Protein AF-A0A6P1NI12-F1 (afdb_monomer)

pLDDT: mean 79.78, std 9.38, range [43.69, 91.44]

Organism: NCBI:txid2697033

Mean predicted aligned error: 9.97 Å

Nearest PDB structures (foldseek):
  5y5z-assembly1_G  TM=2.940E-01  e=9.810E+00  Thermus thermophilus HB8

Foldseek 3Di:
DCVCPDPQNVCCVVVVWRFDVVQVVVVHDRTDDDDDDDQFDWFWAADPVGIDTHSCCVPDPPDHDGPDPDFRWDQLVRVCVVVVHDSVSDDHTPRGDDD

Secondary structure (DSSP, 8-state):
--GGGSHHHHHHHHH-S-B-HHHHTTTS-SB-----PPPPPPEEEEETTEEEEES-GGGSTTPPPB---S-SS--HHHHHHHHT--GGGSPP-TT----

Radius of gyration: 19.89 Å; Cα contacts (8 Å, |Δi|>4): 102; chains: 1; bounding box: 44×27×52 Å

Solvent-accessible surface area (backbone atoms only — not comparable to full-atom values): 6424 Å² total; per-residue (Å²): 140,69,64,83,74,33,70,36,46,48,44,24,71,74,69,72,39,66,32,35,74,70,34,44,78,72,75,43,63,50,48,61,77,83,80,76,75,75,79,81,77,64,50,32,25,78,50,96,92,45,79,50,72,34,91,59,60,90,80,47,84,84,72,67,69,68,69,74,87,69,81,86,34,46,52,58,67,54,46,14,62,75,69,75,44,57,69,90,75,47,81,82,52,87,52,47,74,80,132

Structure (mmCIF, N/CA/C/O backbone):
data_AF-A0A6P1NI12-F1
#
_entry.id   AF-A0A6P1NI12-F1
#
loop_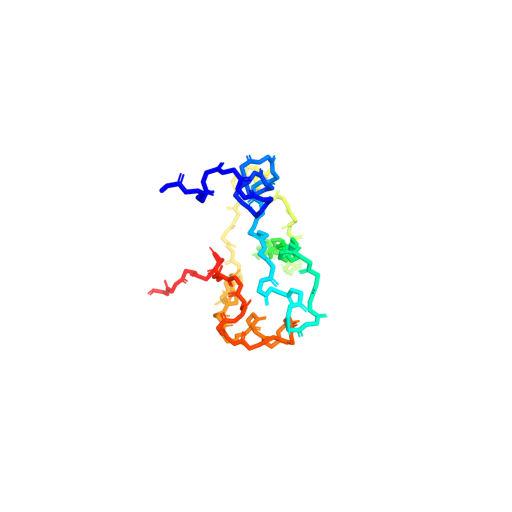
_atom_site.group_PDB
_atom_site.id
_atom_site.type_symbol
_atom_site.label_atom_id
_atom_site.label_alt_id
_atom_site.label_comp_id
_atom_site.label_asym_id
_atom_site.label_entity_id
_atom_site.label_seq_id
_atom_site.pdbx_PDB_ins_code
_atom_site.Cartn_x
_atom_site.Cartn_y
_atom_site.Cartn_z
_atom_site.occupancy
_atom_site.B_iso_or_equiv
_atom_site.auth_seq_id
_atom_site.auth_comp_id
_atom_site.auth_asym_id
_atom_site.auth_atom_id
_atom_site.pdbx_PDB_model_num
ATOM 1 N N . MET A 1 1 ? 22.933 11.626 -27.116 1.00 43.69 1 MET A N 1
ATOM 2 C CA . MET A 1 1 ? 21.549 11.833 -26.628 1.00 43.69 1 MET A CA 1
ATOM 3 C C . MET A 1 1 ? 20.566 11.063 -27.513 1.00 43.69 1 MET A C 1
ATOM 5 O O . MET A 1 1 ? 19.903 11.664 -28.339 1.00 43.69 1 MET A O 1
ATOM 9 N N . VAL A 1 2 ? 20.489 9.734 -27.383 1.00 57.47 2 VAL A N 1
ATOM 10 C CA . VAL A 1 2 ? 19.508 8.899 -28.127 1.00 57.47 2 VAL A CA 1
ATOM 11 C C . VAL A 1 2 ? 18.424 8.344 -27.185 1.00 57.47 2 VAL A C 1
ATOM 13 O O . VAL A 1 2 ? 17.434 7.772 -27.622 1.00 57.47 2 VAL A O 1
ATOM 16 N N . SER A 1 3 ? 18.570 8.565 -25.872 1.00 60.56 3 SER A N 1
ATOM 17 C CA . SER A 1 3 ? 17.649 8.067 -24.844 1.00 60.56 3 SER A CA 1
ATOM 18 C C . SER A 1 3 ? 16.267 8.723 -24.874 1.00 60.56 3 SER A C 1
ATOM 20 O O . 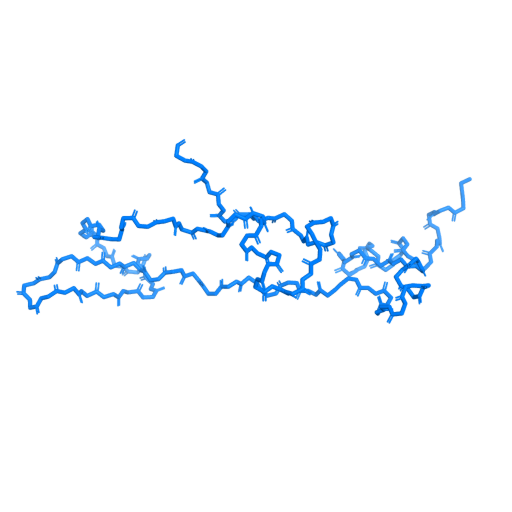SER A 1 3 ? 15.322 8.136 -24.368 1.00 60.56 3 SER A O 1
ATOM 22 N N . ALA A 1 4 ? 16.123 9.909 -25.474 1.00 64.69 4 ALA A N 1
ATOM 23 C CA . ALA A 1 4 ? 14.849 10.631 -25.528 1.00 64.69 4 ALA A CA 1
ATOM 24 C C . ALA A 1 4 ? 13.827 10.027 -26.514 1.00 64.69 4 ALA A C 1
ATOM 26 O O . ALA A 1 4 ? 12.647 10.355 -26.431 1.00 64.69 4 ALA A O 1
ATOM 27 N N . CYS A 1 5 ? 14.257 9.142 -27.422 1.00 79.06 5 CYS A N 1
ATOM 28 C CA . CYS A 1 5 ? 13.383 8.476 -28.396 1.00 79.06 5 CYS A CA 1
ATOM 29 C C . CYS A 1 5 ? 13.312 6.956 -28.194 1.00 79.06 5 CYS A C 1
ATOM 31 O O . CYS A 1 5 ? 12.815 6.253 -29.072 1.00 79.06 5 CYS A O 1
ATOM 33 N N . SER A 1 6 ? 13.833 6.419 -27.083 1.00 88.31 6 SER A N 1
ATOM 34 C CA . SER A 1 6 ? 13.706 4.983 -26.835 1.00 88.31 6 SER A CA 1
ATOM 35 C C . SER A 1 6 ? 12.239 4.619 -26.556 1.00 88.31 6 SER A C 1
ATOM 37 O O . SER A 1 6 ? 11.523 5.418 -25.938 1.00 88.31 6 SER A O 1
ATOM 39 N N . PRO A 1 7 ? 11.782 3.418 -26.964 1.00 87.62 7 PRO A N 1
ATOM 40 C CA . PRO A 1 7 ? 10.452 2.922 -26.611 1.00 87.62 7 PRO A CA 1
ATOM 41 C C . PRO A 1 7 ? 10.193 2.999 -25.104 1.00 87.62 7 PRO A C 1
ATOM 43 O O . PRO A 1 7 ? 9.124 3.433 -24.690 1.00 87.62 7 PRO A O 1
ATOM 46 N N . ASP A 1 8 ? 11.206 2.672 -24.298 1.00 88.94 8 ASP A N 1
ATOM 47 C CA . ASP A 1 8 ? 11.186 2.730 -22.834 1.00 88.94 8 ASP A CA 1
ATOM 48 C C . ASP A 1 8 ? 10.886 4.150 -22.317 1.00 88.94 8 ASP A C 1
ATOM 50 O O . ASP A 1 8 ? 9.995 4.357 -21.491 1.00 88.94 8 ASP A O 1
ATOM 54 N N . TYR A 1 9 ? 11.585 5.162 -22.848 1.00 88.50 9 TYR A N 1
ATOM 55 C CA . TYR A 1 9 ? 11.391 6.557 -22.449 1.00 88.50 9 TYR A CA 1
ATOM 56 C C . TYR A 1 9 ? 10.011 7.082 -22.854 1.00 88.50 9 TYR A C 1
ATOM 58 O O . TYR A 1 9 ? 9.331 7.730 -22.052 1.00 88.50 9 TYR A O 1
ATOM 66 N N . LEU A 1 10 ? 9.593 6.796 -24.091 1.00 89.31 10 LEU A N 1
ATOM 67 C CA . LEU A 1 10 ? 8.293 7.214 -24.613 1.00 89.31 10 LEU A CA 1
ATOM 68 C C . LEU A 1 10 ? 7.151 6.547 -23.840 1.00 89.31 10 LEU A C 1
ATOM 70 O O . LEU A 1 10 ? 6.215 7.230 -23.425 1.00 89.31 10 LEU A O 1
ATOM 74 N N . ALA A 1 11 ? 7.254 5.245 -23.567 1.00 86.50 11 ALA A N 1
ATOM 75 C CA . ALA A 1 11 ? 6.268 4.516 -22.781 1.00 86.50 11 ALA A CA 1
ATOM 76 C C . ALA A 1 11 ? 6.164 5.062 -21.361 1.00 86.50 11 ALA A C 1
ATOM 78 O O . ALA A 1 11 ? 5.053 5.303 -20.891 1.00 86.50 11 ALA A O 1
ATOM 79 N N . ARG A 1 12 ? 7.291 5.359 -20.706 1.00 86.56 12 ARG A N 1
ATOM 80 C CA . ARG A 1 12 ? 7.274 5.990 -19.384 1.00 86.56 12 ARG A CA 1
ATOM 81 C C . ARG A 1 12 ? 6.594 7.353 -19.394 1.00 86.56 12 ARG A C 1
ATOM 83 O O . ARG A 1 12 ? 5.825 7.657 -18.489 1.00 86.56 12 ARG A O 1
ATOM 90 N N . LYS A 1 13 ? 6.835 8.176 -20.417 1.00 88.25 13 LYS A N 1
ATOM 91 C CA . LYS A 1 13 ? 6.198 9.497 -20.536 1.00 88.25 13 LYS A CA 1
ATOM 92 C C . LYS A 1 13 ? 4.698 9.428 -20.811 1.00 88.25 13 LYS A C 1
ATOM 94 O O . LYS A 1 13 ? 3.970 10.257 -20.278 1.0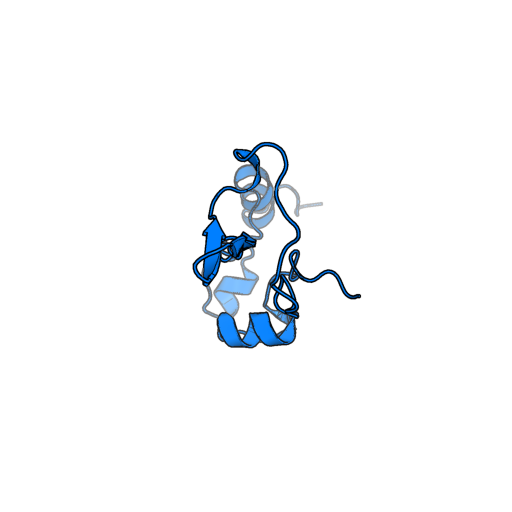0 88.25 13 LYS A O 1
ATOM 99 N N . ILE A 1 14 ? 4.248 8.473 -21.622 1.00 89.31 14 ILE A N 1
ATOM 100 C CA . ILE A 1 14 ? 2.835 8.343 -22.007 1.00 89.31 14 ILE A CA 1
ATOM 101 C C . ILE A 1 14 ? 2.027 7.631 -20.918 1.00 89.31 14 ILE A C 1
ATOM 103 O O . ILE A 1 14 ? 0.908 8.033 -20.617 1.00 89.31 14 ILE A O 1
ATOM 107 N N . THR A 1 15 ? 2.582 6.570 -20.331 1.00 82.75 15 THR A N 1
ATOM 108 C CA . THR A 1 15 ? 1.857 5.700 -19.392 1.00 82.75 15 THR A CA 1
ATOM 109 C C . THR A 1 15 ? 2.108 6.038 -17.926 1.00 82.75 15 THR A C 1
ATOM 111 O O . THR A 1 15 ? 1.347 5.599 -17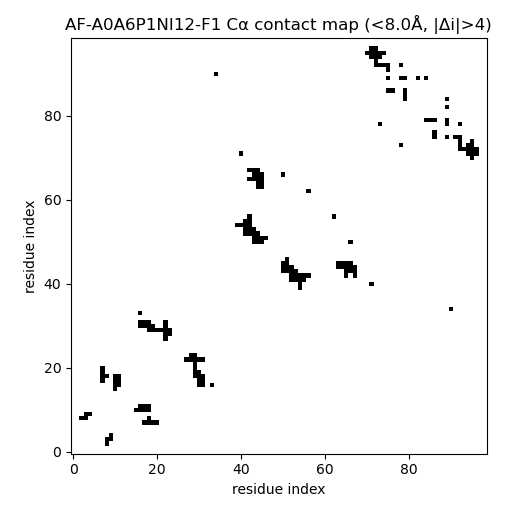.069 1.00 82.75 15 THR A O 1
ATOM 114 N N . GLY A 1 16 ? 3.188 6.763 -17.615 1.00 82.56 16 GLY A N 1
ATOM 115 C CA . GLY A 1 16 ? 3.647 6.981 -16.241 1.00 82.56 16 GLY A CA 1
ATOM 116 C C . GLY A 1 16 ? 4.231 5.734 -15.565 1.00 82.56 16 GLY A C 1
ATOM 117 O O . GLY A 1 16 ? 4.574 5.795 -14.388 1.00 82.56 16 GLY A O 1
ATOM 118 N N . ARG A 1 17 ? 4.344 4.606 -16.279 1.00 82.25 17 ARG A N 1
ATOM 119 C CA . ARG A 1 17 ? 4.891 3.340 -15.768 1.00 82.25 17 ARG A CA 1
ATOM 120 C C . ARG A 1 17 ? 6.373 3.224 -16.103 1.00 82.25 17 ARG A C 1
ATOM 122 O O . ARG A 1 17 ? 6.800 3.663 -17.167 1.00 82.25 17 ARG A O 1
ATOM 129 N N . GLU A 1 18 ? 7.149 2.581 -15.238 1.00 84.56 18 GLU A N 1
ATOM 130 C CA . GLU A 1 18 ? 8.532 2.238 -15.574 1.00 84.56 18 GLU A CA 1
ATOM 131 C C . GLU A 1 18 ? 8.520 1.056 -16.557 1.00 84.56 18 GLU A C 1
ATOM 133 O O . GLU A 1 18 ? 8.131 -0.058 -16.204 1.00 84.56 18 GLU A O 1
ATOM 138 N N . CYS A 1 19 ? 8.888 1.315 -17.811 1.00 84.81 19 CYS A N 1
ATOM 139 C CA . CYS A 1 19 ? 9.010 0.306 -18.861 1.00 84.81 19 CYS A CA 1
ATOM 140 C C . CYS A 1 19 ? 10.467 0.226 -1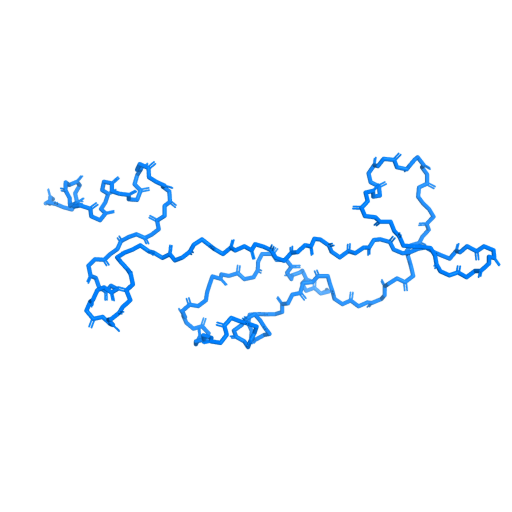9.305 1.00 84.81 19 CYS A C 1
ATOM 142 O O . CYS A 1 19 ? 11.102 1.257 -19.530 1.00 84.81 19 CYS A O 1
ATOM 144 N N . SER A 1 20 ? 11.007 -0.986 -19.399 1.00 86.88 20 SER A N 1
ATOM 145 C CA . SER A 1 20 ? 12.412 -1.214 -19.728 1.00 86.88 20 SER A CA 1
ATOM 146 C C . SER A 1 20 ? 12.593 -2.547 -20.432 1.00 86.88 20 SER A C 1
ATOM 148 O O . SER A 1 20 ? 12.123 -3.583 -19.956 1.00 86.88 20 SER A O 1
ATOM 150 N N . ALA A 1 21 ? 13.368 -2.553 -21.516 1.00 85.62 21 ALA A N 1
ATOM 151 C CA . ALA A 1 21 ? 13.810 -3.797 -22.147 1.00 85.62 21 ALA A CA 1
ATOM 152 C C . ALA A 1 21 ? 14.591 -4.717 -21.178 1.00 85.62 21 ALA A C 1
ATOM 154 O O . ALA A 1 21 ? 14.667 -5.926 -21.394 1.00 85.62 21 ALA A O 1
ATOM 155 N N . GLY A 1 22 ? 15.130 -4.172 -20.080 1.00 84.06 22 GLY A N 1
ATOM 156 C CA . GLY A 1 22 ? 15.781 -4.948 -19.024 1.00 84.06 22 GLY A CA 1
ATOM 157 C C . GLY A 1 22 ? 14.844 -5.903 -18.272 1.00 84.06 22 GLY A C 1
ATOM 158 O O . GLY A 1 22 ? 15.320 -6.920 -17.776 1.00 84.06 22 GLY A O 1
ATOM 159 N N . TYR A 1 23 ? 13.537 -5.621 -18.213 1.00 81.62 23 TYR A N 1
ATOM 160 C CA . TYR A 1 23 ? 12.544 -6.535 -17.628 1.00 81.62 23 TYR A CA 1
ATOM 161 C C . TYR A 1 23 ? 12.319 -7.757 -18.523 1.00 81.62 23 TYR A C 1
ATOM 163 O O . TYR A 1 23 ? 12.354 -8.889 -18.048 1.00 81.62 23 TYR A O 1
ATOM 171 N N . ILE A 1 24 ? 12.258 -7.546 -19.842 1.00 83.69 24 ILE A N 1
ATOM 172 C CA . ILE A 1 24 ? 12.138 -8.631 -20.829 1.00 83.69 24 ILE A CA 1
ATOM 173 C C . ILE A 1 24 ? 13.317 -9.607 -20.708 1.00 83.69 24 ILE A C 1
ATOM 175 O O . ILE A 1 24 ? 13.130 -10.820 -20.740 1.00 83.69 24 ILE A O 1
ATOM 179 N N . ALA A 1 25 ? 14.536 -9.093 -20.509 1.00 82.00 25 ALA A N 1
ATOM 180 C CA . ALA A 1 25 ? 15.728 -9.925 -20.323 1.00 82.00 25 ALA A CA 1
ATOM 181 C C . ALA A 1 25 ? 15.682 -10.798 -19.052 1.00 82.00 25 ALA A C 1
ATOM 183 O O . ALA A 1 25 ? 16.388 -11.801 -18.974 1.00 82.00 25 ALA A O 1
ATOM 184 N N . LYS A 1 26 ? 14.854 -10.430 -18.067 1.00 80.88 26 LYS A N 1
ATOM 185 C CA . LYS A 1 26 ? 14.612 -11.188 -16.831 1.00 80.88 26 LYS A CA 1
ATOM 186 C C . LYS A 1 26 ? 13.408 -12.133 -16.934 1.00 80.88 26 LYS A C 1
ATOM 188 O O . LYS A 1 26 ? 13.138 -12.857 -15.984 1.00 80.88 26 LYS A O 1
ATOM 193 N N . GLY A 1 27 ? 12.726 -12.159 -18.083 1.00 81.50 27 GLY A N 1
ATOM 194 C CA . GLY A 1 27 ? 11.498 -12.929 -18.294 1.00 81.50 27 GLY A CA 1
ATOM 195 C C . GLY A 1 27 ? 10.232 -12.236 -17.783 1.00 81.50 27 GLY A C 1
ATOM 196 O O . GLY A 1 27 ? 9.173 -12.857 -17.784 1.00 81.50 27 GLY A O 1
ATOM 197 N N . ASP A 1 28 ? 10.335 -10.972 -17.371 1.00 83.56 28 ASP A N 1
ATOM 198 C CA . ASP A 1 28 ? 9.208 -10.166 -16.910 1.00 83.56 28 ASP A CA 1
ATOM 199 C C . ASP A 1 28 ? 8.517 -9.448 -18.083 1.00 83.56 28 ASP A C 1
ATOM 201 O O . ASP A 1 28 ? 9.076 -9.279 -19.174 1.00 83.56 28 ASP A O 1
ATOM 205 N N . ASP A 1 29 ? 7.303 -8.956 -17.833 1.00 84.81 29 ASP A N 1
ATOM 206 C CA . ASP A 1 29 ? 6.621 -8.040 -18.744 1.00 84.81 29 ASP A CA 1
ATOM 207 C C . ASP A 1 29 ? 7.443 -6.760 -18.962 1.00 84.81 29 ASP A C 1
ATOM 209 O O . ASP A 1 29 ? 8.101 -6.243 -18.060 1.00 84.81 29 ASP A O 1
ATOM 213 N N . TRP A 1 30 ? 7.356 -6.185 -20.163 1.00 85.69 30 TRP A N 1
ATOM 214 C CA . TRP A 1 30 ? 8.138 -4.998 -20.538 1.00 85.69 30 TRP A CA 1
ATOM 215 C C . TRP A 1 30 ? 7.915 -3.773 -19.632 1.00 85.69 30 TRP A C 1
ATOM 217 O O . TRP A 1 30 ? 8.815 -2.947 -19.462 1.00 85.69 30 TRP A O 1
ATOM 227 N N . CYS A 1 31 ? 6.726 -3.648 -19.044 1.00 85.44 31 CYS A N 1
ATOM 228 C CA . CYS A 1 31 ? 6.386 -2.574 -18.120 1.00 85.44 31 CYS A CA 1
ATOM 229 C C . CYS A 1 31 ? 6.115 -3.129 -16.729 1.00 85.44 31 CYS A C 1
ATOM 231 O O . CYS A 1 31 ? 5.336 -4.073 -16.583 1.00 85.44 31 CYS A O 1
ATOM 233 N N . MET A 1 32 ? 6.641 -2.451 -15.709 1.00 78.50 32 MET A N 1
ATOM 234 C CA . MET A 1 32 ? 6.430 -2.814 -14.314 1.00 78.50 32 MET A CA 1
ATOM 235 C C . MET A 1 32 ? 4.922 -2.916 -13.999 1.00 78.50 32 MET A C 1
ATOM 237 O O . MET A 1 32 ? 4.142 -2.052 -14.442 1.00 78.50 32 MET A O 1
ATOM 241 N N . PRO A 1 33 ? 4.472 -3.967 -13.288 1.00 71.50 33 PRO A N 1
ATOM 242 C CA . PRO A 1 33 ? 3.071 -4.132 -12.921 1.00 71.50 33 PRO A CA 1
ATOM 243 C C . PRO A 1 33 ? 2.557 -2.933 -12.122 1.00 71.50 33 PRO A C 1
ATOM 245 O O . PRO A 1 33 ? 3.281 -2.351 -11.317 1.00 71.50 33 PRO A O 1
ATOM 248 N N . ILE A 1 34 ? 1.289 -2.571 -12.328 1.00 70.12 34 ILE A N 1
ATOM 249 C CA . ILE A 1 34 ? 0.641 -1.559 -11.490 1.00 70.12 34 ILE A CA 1
ATOM 250 C C . ILE A 1 34 ? 0.396 -2.199 -10.124 1.00 70.12 34 ILE A C 1
ATOM 252 O O . ILE A 1 34 ? -0.420 -3.118 -10.011 1.00 70.12 34 ILE A O 1
ATOM 256 N N . GLU A 1 35 ? 1.086 -1.719 -9.090 1.00 69.88 35 GLU A N 1
ATOM 257 C CA . GLU A 1 35 ? 0.782 -2.126 -7.723 1.00 69.88 35 GLU A CA 1
ATOM 258 C C . GLU A 1 35 ? -0.640 -1.669 -7.387 1.00 69.88 35 GLU A C 1
ATOM 260 O O . GLU A 1 35 ? -0.953 -0.477 -7.358 1.00 69.88 35 GLU A O 1
ATOM 265 N N . ARG A 1 36 ? -1.534 -2.628 -7.138 1.00 67.44 36 ARG A N 1
ATOM 266 C CA . ARG A 1 36 ? -2.789 -2.309 -6.465 1.00 67.44 36 ARG A CA 1
ATOM 267 C C . ARG A 1 36 ? -2.455 -2.035 -5.012 1.00 67.44 36 ARG A C 1
ATOM 269 O O . ARG A 1 36 ? -2.095 -2.966 -4.285 1.00 67.44 36 ARG A O 1
ATOM 276 N N . ASN A 1 37 ? -2.605 -0.777 -4.605 1.00 69.06 37 ASN A N 1
ATOM 277 C CA . ASN A 1 37 ? -2.585 -0.438 -3.192 1.00 69.06 37 ASN A CA 1
ATOM 278 C C . ASN A 1 37 ? -3.583 -1.342 -2.459 1.00 69.06 37 ASN A C 1
ATOM 280 O O . ASN A 1 37 ? -4.701 -1.541 -2.956 1.00 69.06 37 ASN A O 1
ATOM 284 N N . PRO A 1 38 ? -3.198 -1.904 -1.302 1.00 70.81 38 PRO A N 1
ATOM 285 C CA . PRO A 1 38 ? -4.152 -2.605 -0.466 1.00 70.81 38 PRO A CA 1
ATOM 286 C C . PRO A 1 38 ? -5.300 -1.652 -0.104 1.00 70.81 38 PRO A C 1
ATOM 288 O O . PRO A 1 38 ? -5.096 -0.430 -0.054 1.00 70.81 38 PRO A O 1
ATOM 291 N N . PRO A 1 39 ? -6.513 -2.189 0.116 1.00 73.56 39 PRO A N 1
ATOM 292 C CA . PRO A 1 39 ? -7.622 -1.371 0.576 1.00 73.56 39 PRO A CA 1
ATOM 293 C C . PRO A 1 39 ? -7.217 -0.642 1.866 1.00 73.56 39 PRO A C 1
ATOM 295 O O . PRO A 1 39 ? -6.475 -1.210 2.674 1.00 73.56 39 PRO A O 1
ATOM 298 N N . PRO A 1 40 ? -7.670 0.609 2.061 1.00 74.25 40 PRO A N 1
ATOM 299 C CA . PRO A 1 40 ? -7.406 1.320 3.299 1.00 74.25 40 PRO A CA 1
ATOM 300 C C . PRO A 1 40 ? -7.944 0.500 4.470 1.00 74.25 40 PRO A C 1
ATOM 302 O O . PRO A 1 40 ? -9.037 -0.067 4.397 1.00 74.25 40 PRO A O 1
ATOM 305 N N . GLN A 1 41 ? -7.158 0.433 5.541 1.00 77.06 41 GLN A N 1
ATOM 306 C CA . GLN A 1 41 ? -7.580 -0.258 6.751 1.00 77.06 41 GLN A CA 1
ATOM 307 C C . GLN A 1 41 ? -8.828 0.431 7.320 1.00 77.06 41 GLN A C 1
ATOM 309 O O . GLN A 1 41 ? -8.895 1.666 7.300 1.00 77.06 41 GLN A O 1
ATOM 314 N N . PRO A 1 42 ? -9.817 -0.330 7.820 1.00 81.81 42 PRO A N 1
ATOM 315 C CA . PRO A 1 42 ? -11.021 0.262 8.378 1.00 81.81 42 PRO A CA 1
ATOM 316 C C . PRO A 1 42 ? -10.682 1.121 9.599 1.00 81.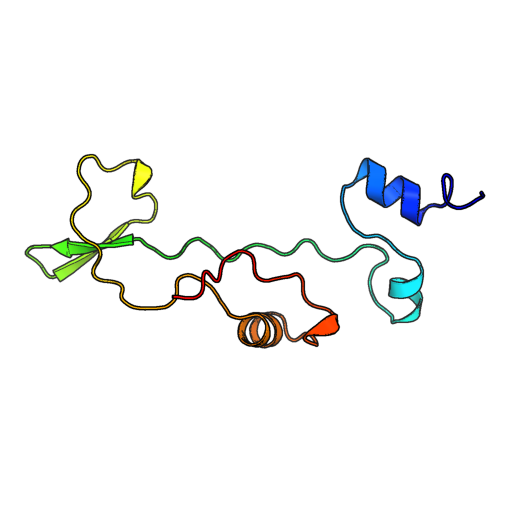81 42 PRO A C 1
ATOM 318 O O . PRO A 1 42 ? -9.726 0.858 10.332 1.00 81.81 42 PRO A O 1
ATOM 321 N N . TYR A 1 43 ? -11.484 2.159 9.803 1.00 87.19 43 TYR A N 1
ATOM 322 C CA . TYR A 1 43 ? -11.430 2.991 10.994 1.00 87.19 43 TYR A CA 1
ATOM 323 C C . TYR A 1 43 ? -12.385 2.421 12.031 1.00 87.19 43 TYR A C 1
ATOM 325 O O . TYR A 1 43 ? -13.589 2.379 11.779 1.00 87.19 43 TYR A O 1
ATOM 333 N N . CYS A 1 44 ? -11.869 1.952 13.162 1.00 88.62 44 CYS A N 1
ATOM 334 C CA . CYS A 1 44 ? -12.686 1.268 14.160 1.00 88.62 44 CYS A CA 1
ATOM 335 C C . CYS A 1 44 ? -12.789 2.093 15.441 1.00 88.62 44 CYS A C 1
ATOM 337 O O . CYS A 1 44 ? -11.774 2.533 15.968 1.00 88.62 44 CYS A O 1
ATOM 339 N N . THR A 1 45 ? -13.995 2.271 15.974 1.00 91.38 45 THR A N 1
ATOM 340 C CA . THR A 1 45 ? -14.242 3.043 17.204 1.00 91.38 45 THR A CA 1
ATOM 341 C C . THR A 1 45 ? -14.949 2.205 18.258 1.00 91.38 45 THR A C 1
ATOM 343 O O . THR A 1 45 ? -15.720 1.302 17.923 1.00 91.38 45 THR A O 1
ATOM 346 N N . GLN A 1 46 ? -14.748 2.544 19.534 1.00 91.19 46 GLN A N 1
ATOM 347 C CA . GLN A 1 46 ? -15.516 1.947 20.624 1.00 91.19 46 GLN A CA 1
ATOM 348 C C . GLN A 1 46 ? -16.953 2.481 20.616 1.00 91.19 46 GLN A C 1
ATOM 350 O O . GLN A 1 46 ? -17.189 3.680 20.757 1.00 91.19 46 GLN A O 1
ATOM 355 N N . SER A 1 47 ? -17.906 1.566 20.499 1.00 85.19 47 SER A N 1
ATOM 356 C CA . SER A 1 47 ? -19.346 1.799 20.559 1.00 85.19 47 SER A CA 1
ATOM 357 C C . SER A 1 47 ? -19.935 1.152 21.814 1.00 85.19 47 SER A C 1
ATOM 359 O O . SER A 1 47 ? -19.251 0.445 22.562 1.00 85.19 47 SER A O 1
ATOM 361 N N . TRP A 1 48 ? -21.222 1.389 22.065 1.00 86.62 48 TRP A N 1
ATOM 362 C CA . TRP A 1 48 ? -21.908 0.846 23.241 1.00 86.62 48 TRP A CA 1
ATOM 363 C C . TRP A 1 48 ? -22.048 -0.684 23.188 1.00 86.62 48 TRP A C 1
ATOM 365 O O . TRP A 1 48 ? -21.930 -1.347 24.214 1.00 86.62 48 TRP A O 1
ATOM 375 N N . ASN A 1 49 ? -22.235 -1.249 21.990 1.00 88.81 49 ASN A N 1
ATOM 376 C CA . ASN A 1 49 ? -22.408 -2.693 21.781 1.00 88.81 49 ASN A CA 1
ATOM 377 C C . ASN A 1 49 ? -21.112 -3.432 21.399 1.00 88.81 49 ASN A C 1
ATOM 379 O O . ASN A 1 49 ? -21.161 -4.628 21.116 1.00 88.81 49 ASN A O 1
ATOM 383 N N . GLY A 1 50 ? -19.965 -2.748 21.352 1.00 90.12 50 GLY A N 1
ATOM 384 C CA . GLY A 1 50 ? -18.704 -3.340 20.902 1.00 90.12 50 GLY A CA 1
ATOM 385 C C . GLY A 1 50 ? -17.882 -2.398 20.031 1.00 90.12 50 GLY A C 1
ATOM 386 O O . GLY A 1 50 ? -17.920 -1.187 20.219 1.00 90.12 50 GLY A O 1
ATOM 387 N N . VAL A 1 51 ? -17.114 -2.962 19.100 1.00 91.44 51 VAL A N 1
ATOM 388 C CA . VAL A 1 51 ? -16.281 -2.203 18.158 1.00 91.44 51 VAL A CA 1
ATOM 389 C C . VAL A 1 51 ? -17.005 -2.094 16.823 1.00 91.44 51 VAL A C 1
ATOM 391 O O . VAL A 1 51 ? -17.316 -3.113 16.209 1.00 91.44 51 VAL A O 1
ATOM 394 N N . ASP A 1 52 ? -17.221 -0.862 16.369 1.00 88.81 52 ASP A N 1
ATOM 395 C CA . ASP A 1 52 ? -17.801 -0.572 15.058 1.00 88.81 52 ASP A CA 1
ATOM 396 C C . ASP A 1 52 ? -16.699 -0.105 14.103 1.00 88.81 52 ASP A C 1
ATOM 398 O O . ASP A 1 52 ? -15.914 0.783 14.441 1.00 88.81 52 ASP A O 1
ATOM 402 N N . CYS A 1 53 ? -16.635 -0.702 12.910 1.00 88.19 53 CYS A N 1
ATOM 403 C CA . CYS A 1 53 ? -15.614 -0.415 11.903 1.00 88.19 53 CYS A CA 1
ATOM 404 C C . CYS A 1 53 ? -16.224 0.213 10.645 1.00 88.19 53 CYS A C 1
ATOM 406 O O . CYS A 1 53 ? -17.163 -0.319 10.050 1.00 88.19 53 CYS A O 1
ATOM 408 N N . PHE A 1 54 ? -15.638 1.323 10.203 1.00 85.38 54 PHE A N 1
ATOM 409 C CA . PHE A 1 54 ? -16.126 2.143 9.101 1.00 85.38 54 PHE A CA 1
ATOM 410 C C . PHE A 1 54 ? -15.132 2.159 7.940 1.00 85.38 54 PHE A C 1
ATOM 412 O O . PHE A 1 54 ? -13.937 2.398 8.116 1.00 85.38 54 PHE A O 1
ATOM 419 N N . ALA A 1 55 ? -15.646 1.960 6.725 1.00 84.19 55 ALA A N 1
ATOM 420 C CA . ALA A 1 55 ? -14.851 2.035 5.497 1.00 84.19 55 ALA A CA 1
ATOM 421 C C . ALA A 1 55 ? -14.600 3.480 5.022 1.00 84.19 55 ALA A C 1
ATOM 423 O O . ALA A 1 55 ? -13.686 3.720 4.237 1.00 84.19 55 ALA A O 1
ATOM 424 N N . ARG A 1 56 ? -15.436 4.434 5.455 1.00 81.69 56 ARG A N 1
ATOM 425 C CA . ARG A 1 56 ? -15.415 5.846 5.036 1.00 81.69 56 ARG A CA 1
ATOM 426 C C . ARG A 1 56 ? -15.566 6.780 6.243 1.00 81.69 56 ARG A C 1
ATOM 428 O O . ARG A 1 56 ? -16.633 7.368 6.423 1.00 81.69 56 ARG A O 1
ATOM 435 N N . PRO A 1 57 ? -14.535 6.885 7.103 1.00 77.88 57 PRO A N 1
ATOM 436 C CA . PRO A 1 57 ? -14.580 7.748 8.286 1.00 77.88 57 PRO A CA 1
ATOM 437 C C . PRO A 1 57 ? -14.716 9.235 7.931 1.00 77.88 57 PRO A C 1
ATOM 439 O O . PRO A 1 57 ? -15.235 10.009 8.724 1.00 77.88 57 PRO A O 1
ATOM 442 N N . ASP A 1 58 ? -14.318 9.627 6.718 1.00 81.06 58 ASP A N 1
ATOM 443 C CA . ASP A 1 58 ? -14.434 10.988 6.189 1.00 81.06 58 ASP A CA 1
ATOM 444 C C . ASP A 1 58 ? -15.883 11.482 6.055 1.00 81.06 58 ASP A C 1
ATOM 446 O O . ASP A 1 58 ? -16.126 12.686 6.013 1.00 81.06 58 ASP A O 1
ATOM 450 N N . LEU A 1 59 ? -16.849 10.562 6.004 1.00 83.69 59 LEU A N 1
ATOM 451 C CA . LEU A 1 59 ? -18.272 10.882 5.888 1.00 83.69 59 LEU A CA 1
ATOM 452 C C . LEU A 1 59 ? -18.978 10.988 7.249 1.00 83.69 59 LEU A C 1
ATOM 454 O O . LEU A 1 59 ? -20.170 11.293 7.289 1.00 83.69 59 LEU A O 1
ATOM 458 N N . ILE A 1 60 ? -18.276 10.724 8.355 1.00 80.69 60 ILE A N 1
ATOM 459 C CA . ILE A 1 60 ? -18.850 10.704 9.703 1.00 80.69 60 ILE A CA 1
ATOM 460 C C . ILE A 1 60 ? -18.442 11.992 10.431 1.00 80.69 60 ILE A C 1
ATOM 462 O O . ILE A 1 60 ? -17.262 12.186 10.728 1.00 80.69 60 ILE A O 1
ATOM 466 N N . PRO A 1 61 ? -19.387 12.894 10.745 1.00 77.69 61 PRO A N 1
ATOM 467 C CA . PRO A 1 61 ? -19.072 14.071 11.541 1.00 77.69 61 PRO A CA 1
ATOM 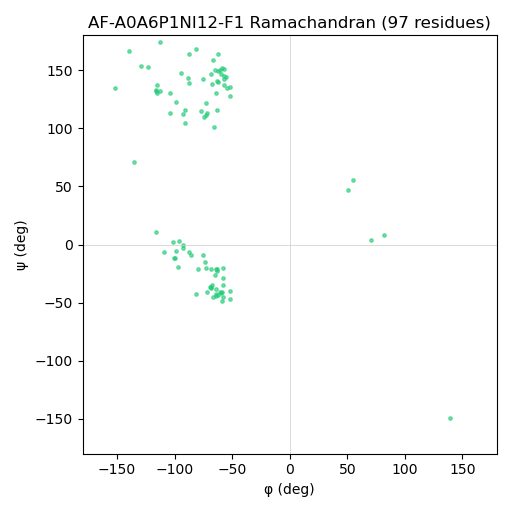468 C C . PRO A 1 61 ? -18.715 13.658 12.976 1.00 77.69 61 PRO A C 1
ATOM 470 O O . PRO A 1 61 ? -19.397 12.826 13.569 1.00 77.69 61 PRO A O 1
ATOM 473 N N . ASN A 1 62 ? -17.676 14.277 13.547 1.00 79.88 62 ASN A N 1
ATOM 474 C CA . ASN A 1 62 ? -17.203 14.037 14.919 1.00 79.88 62 ASN A CA 1
ATOM 475 C C . ASN A 1 62 ? -16.875 12.562 15.217 1.00 79.88 62 ASN A C 1
ATOM 477 O O . ASN A 1 62 ? -17.409 11.979 16.161 1.00 79.88 62 ASN A O 1
ATOM 481 N N . VAL A 1 63 ? -15.990 11.963 14.415 1.00 78.81 63 VAL A N 1
ATOM 482 C CA . VAL A 1 63 ? -15.487 10.604 14.662 1.00 78.81 63 VAL A CA 1
ATOM 483 C C . VAL A 1 63 ? -14.951 10.447 16.093 1.00 78.81 63 VAL A C 1
ATOM 485 O O . VAL A 1 63 ? -14.137 11.244 16.564 1.00 78.81 63 VAL A O 1
ATOM 488 N N . ALA A 1 64 ? -15.442 9.423 16.794 1.00 85.25 64 ALA A N 1
ATOM 489 C CA . ALA A 1 64 ? -14.932 9.023 18.104 1.00 85.25 64 ALA A CA 1
ATOM 490 C C . ALA A 1 64 ? -13.504 8.482 17.978 1.00 85.25 64 ALA A C 1
ATOM 492 O O . ALA A 1 64 ? -13.121 8.054 16.900 1.00 85.25 64 ALA A O 1
ATOM 493 N N . HIS A 1 65 ? -12.724 8.465 19.062 1.00 86.94 65 HIS A N 1
ATOM 494 C CA . HIS A 1 65 ? -11.344 7.977 19.005 1.00 86.94 65 HIS A CA 1
ATOM 495 C C . HIS A 1 65 ? -11.258 6.538 18.477 1.00 86.94 65 HIS A C 1
ATOM 497 O O . HIS A 1 65 ? -12.102 5.685 18.772 1.00 86.94 65 HIS A O 1
ATOM 503 N N . GLU A 1 66 ? -10.214 6.287 17.698 1.00 88.12 66 GLU A N 1
ATOM 504 C CA . GLU A 1 66 ? -9.960 4.981 17.119 1.00 88.12 66 GLU A CA 1
ATOM 505 C C . GLU A 1 66 ? -9.421 4.000 18.159 1.00 88.12 66 GLU A C 1
ATOM 507 O O . GLU A 1 66 ? -8.606 4.368 18.996 1.00 88.12 66 GLU A O 1
ATOM 512 N N . VAL A 1 67 ? -9.845 2.738 18.076 1.00 90.94 67 VAL A N 1
ATOM 513 C CA . VAL A 1 67 ? -9.352 1.651 18.942 1.00 90.94 67 VAL A CA 1
ATOM 514 C C . VAL A 1 67 ? -8.275 0.785 18.284 1.00 90.94 67 VAL A C 1
ATOM 516 O O . VAL A 1 67 ? -7.738 -0.122 18.910 1.00 90.94 67 VAL A O 1
ATOM 519 N N . TYR A 1 68 ? -7.974 1.007 17.004 1.00 84.56 68 TYR A N 1
ATOM 520 C CA . TYR A 1 68 ? -6.915 0.288 16.302 1.00 84.56 68 TYR A CA 1
ATOM 521 C C . TYR A 1 68 ? -5.531 0.827 16.690 1.00 84.56 68 TYR A C 1
ATOM 523 O O . TYR A 1 68 ? -5.178 1.953 16.352 1.00 84.56 68 TYR A O 1
ATOM 531 N N . GLU A 1 69 ? -4.726 -0.014 17.339 1.00 82.25 69 GLU A N 1
ATOM 532 C CA . GLU A 1 69 ? -3.369 0.321 17.810 1.00 82.25 69 GLU A CA 1
ATOM 533 C C . GLU A 1 69 ? -2.252 -0.230 16.900 1.00 82.25 69 GLU A C 1
ATOM 535 O O . GLU A 1 69 ? -1.063 -0.097 17.189 1.00 82.25 69 GLU A O 1
ATOM 540 N N . GLY A 1 70 ? -2.615 -0.895 15.800 1.00 78.56 70 GLY A N 1
ATOM 541 C CA . GLY A 1 70 ? -1.651 -1.522 14.898 1.00 78.56 70 GLY A CA 1
ATOM 542 C C . GLY A 1 70 ? -1.013 -0.550 13.895 1.00 78.56 70 GLY A C 1
ATOM 543 O O . GLY A 1 70 ? -1.496 0.563 13.677 1.00 78.56 70 GLY A O 1
ATOM 544 N N . PRO A 1 71 ? 0.049 -0.977 13.191 1.00 78.12 71 PRO A N 1
ATOM 545 C CA . PRO A 1 71 ? 0.591 -0.218 12.072 1.00 78.12 71 PRO A CA 1
ATOM 546 C C . PRO A 1 71 ? -0.442 -0.104 10.940 1.00 78.12 71 PRO A C 1
ATOM 548 O O . PRO A 1 71 ? -1.178 -1.048 10.632 1.00 78.12 71 PRO A O 1
ATOM 551 N N . ARG A 1 72 ? -0.502 1.077 10.315 1.00 77.44 72 ARG A N 1
ATOM 552 C CA . ARG A 1 72 ? -1.417 1.393 9.199 1.00 77.44 72 ARG A CA 1
ATOM 553 C C . ARG A 1 72 ? -0.882 0.994 7.825 1.00 77.44 72 ARG A C 1
ATOM 555 O O . ARG A 1 72 ? -1.625 1.032 6.850 1.00 77.44 72 ARG A O 1
ATOM 562 N N . GLY A 1 73 ? 0.380 0.591 7.764 1.00 78.12 73 GLY A N 1
ATOM 563 C CA . GLY A 1 73 ? 1.048 0.168 6.547 1.00 78.12 73 GLY A CA 1
ATOM 564 C C . GLY A 1 73 ? 1.939 -1.033 6.788 1.00 78.12 73 GLY A C 1
ATOM 565 O O . GLY A 1 73 ? 2.252 -1.388 7.924 1.00 78.12 73 GLY A O 1
ATOM 566 N N . LEU A 1 74 ? 2.349 -1.644 5.686 1.00 80.12 74 LEU A N 1
ATOM 567 C CA . LEU A 1 74 ? 3.350 -2.697 5.687 1.00 80.12 74 LEU A CA 1
ATOM 568 C C . LEU A 1 74 ? 4.735 -2.064 5.595 1.00 80.12 74 LEU A C 1
ATOM 570 O O . LEU A 1 74 ? 4.923 -1.134 4.814 1.00 80.12 74 LEU A O 1
ATOM 574 N N . THR A 1 75 ? 5.703 -2.588 6.343 1.00 84.12 75 THR A N 1
ATOM 575 C CA . THR A 1 75 ? 7.116 -2.299 6.072 1.00 84.12 75 THR A CA 1
ATOM 576 C C . THR A 1 75 ? 7.502 -2.810 4.682 1.00 84.12 75 THR A C 1
ATOM 578 O O . THR A 1 75 ? 6.812 -3.660 4.107 1.00 84.12 75 THR A O 1
ATOM 581 N N . GLN A 1 76 ? 8.641 -2.350 4.160 1.00 83.38 76 GLN A N 1
ATOM 582 C CA . GLN A 1 76 ? 9.169 -2.815 2.875 1.00 83.38 76 GLN A CA 1
ATOM 583 C C . GLN A 1 76 ? 9.257 -4.356 2.832 1.00 83.38 76 GLN A C 1
ATOM 585 O O . GLN A 1 76 ? 8.725 -4.988 1.922 1.00 83.38 76 GLN A O 1
ATOM 590 N N . ASP A 1 77 ? 9.792 -4.984 3.883 1.00 86.88 77 ASP A N 1
ATOM 591 C CA . ASP A 1 77 ? 9.906 -6.447 3.988 1.00 86.88 77 ASP A CA 1
ATOM 5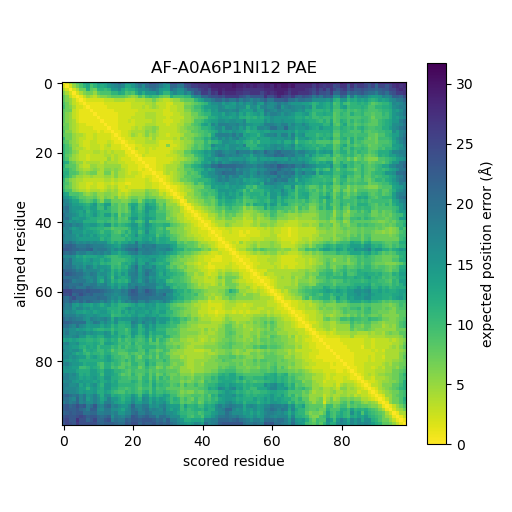92 C C . ASP A 1 77 ? 8.550 -7.165 4.034 1.00 86.88 77 ASP A C 1
ATOM 594 O O . ASP A 1 77 ? 8.374 -8.247 3.467 1.00 86.88 77 ASP A O 1
ATOM 598 N N . GLN A 1 78 ? 7.565 -6.584 4.721 1.00 85.31 78 GLN A N 1
ATOM 599 C CA . GLN A 1 78 ? 6.213 -7.138 4.775 1.00 85.31 78 GLN A CA 1
ATOM 600 C C . GLN A 1 78 ? 5.525 -7.044 3.406 1.00 85.31 78 GLN A C 1
ATOM 602 O O . GLN A 1 78 ? 4.828 -7.979 3.002 1.00 85.31 78 GLN A O 1
ATOM 607 N N . ASN A 1 79 ? 5.760 -5.962 2.659 1.00 83.56 79 ASN A N 1
ATOM 608 C CA . ASN A 1 79 ? 5.240 -5.812 1.302 1.00 83.56 79 ASN A CA 1
ATOM 609 C C . ASN A 1 79 ? 5.911 -6.784 0.320 1.00 83.56 79 ASN A C 1
ATOM 611 O O . ASN A 1 79 ? 5.226 -7.366 -0.519 1.00 83.56 79 ASN A O 1
ATOM 615 N N . ALA A 1 80 ? 7.212 -7.044 0.482 1.00 85.44 80 ALA A N 1
ATOM 616 C CA . ALA A 1 80 ? 7.958 -8.039 -0.294 1.00 85.44 80 ALA A CA 1
ATOM 617 C C . ALA A 1 80 ? 7.350 -9.437 -0.147 1.00 85.44 80 ALA A C 1
ATOM 619 O O . ALA A 1 80 ? 7.088 -10.121 -1.137 1.00 85.44 80 ALA A O 1
ATOM 620 N N . ARG A 1 81 ? 7.020 -9.828 1.091 1.00 88.19 81 ARG A N 1
ATOM 621 C CA . ARG A 1 81 ? 6.329 -11.095 1.379 1.00 88.19 81 ARG A CA 1
ATOM 622 C C . ARG A 1 81 ? 4.924 -11.142 0.782 1.00 88.19 81 ARG A C 1
ATOM 624 O O . ARG A 1 81 ? 4.559 -12.162 0.207 1.00 88.19 81 ARG A O 1
ATOM 631 N N . ARG A 1 82 ? 4.148 -10.055 0.885 1.00 82.56 82 ARG A N 1
ATOM 632 C CA . ARG A 1 82 ? 2.800 -9.960 0.292 1.00 82.56 82 ARG A CA 1
ATOM 633 C C . ARG A 1 82 ? 2.833 -10.139 -1.227 1.00 82.56 82 ARG A C 1
ATOM 635 O O . ARG A 1 82 ? 1.956 -10.793 -1.780 1.00 82.56 82 ARG A O 1
ATOM 642 N N . LEU A 1 83 ? 3.818 -9.532 -1.886 1.00 80.94 83 LEU A N 1
ATOM 643 C CA . LEU A 1 83 ? 3.969 -9.546 -3.341 1.00 80.94 83 LEU A CA 1
ATOM 644 C C . LEU A 1 83 ? 4.754 -10.758 -3.860 1.00 80.94 83 LEU A C 1
ATOM 646 O O . LEU A 1 83 ? 4.816 -10.951 -5.070 1.00 80.94 83 LEU A O 1
ATOM 650 N N . ASN A 1 84 ? 5.325 -11.574 -2.967 1.00 84.25 84 ASN A N 1
ATOM 651 C CA . ASN A 1 84 ? 6.245 -12.662 -3.300 1.00 84.25 84 ASN A CA 1
ATOM 652 C C . ASN A 1 84 ? 7.393 -12.193 -4.219 1.00 84.25 84 ASN A C 1
ATOM 654 O O . ASN A 1 84 ? 7.693 -12.812 -5.239 1.00 84.25 84 ASN A O 1
ATOM 658 N N . MET A 1 85 ? 8.003 -11.060 -3.864 1.00 81.19 85 MET A N 1
ATOM 659 C CA . MET A 1 85 ? 9.047 -10.387 -4.640 1.00 81.19 85 MET A CA 1
ATOM 660 C C . MET A 1 85 ? 10.271 -10.075 -3.767 1.00 81.19 85 MET A C 1
ATOM 662 O O . MET A 1 85 ? 10.126 -9.899 -2.555 1.00 81.19 85 MET A O 1
ATOM 666 N N . PRO A 1 86 ? 11.476 -9.978 -4.358 1.00 82.50 86 PRO A N 1
ATOM 667 C CA . PRO A 1 86 ? 12.658 -9.494 -3.650 1.00 82.50 86 PRO A CA 1
ATOM 668 C C . PRO A 1 86 ? 12.490 -8.023 -3.238 1.00 82.50 86 PRO A C 1
ATOM 670 O O . PRO A 1 86 ? 11.818 -7.251 -3.927 1.00 82.50 86 PRO A O 1
ATOM 673 N N . ILE A 1 87 ? 13.123 -7.629 -2.128 1.00 80.44 87 ILE A N 1
ATOM 674 C CA . ILE A 1 87 ? 13.015 -6.279 -1.542 1.00 80.44 87 ILE A CA 1
ATOM 675 C C . ILE A 1 87 ? 13.453 -5.201 -2.545 1.00 80.44 87 ILE A C 1
ATOM 677 O O . ILE A 1 87 ? 12.867 -4.123 -2.601 1.00 80.44 87 ILE A O 1
ATOM 681 N N . GLU A 1 88 ? 14.443 -5.509 -3.381 1.00 76.56 88 GLU A N 1
ATOM 682 C CA . GLU A 1 88 ? 14.988 -4.615 -4.404 1.00 76.56 88 GLU A CA 1
ATOM 683 C C . GLU A 1 88 ? 14.043 -4.423 -5.601 1.00 76.56 88 GLU A C 1
ATOM 685 O O . GLU A 1 88 ? 14.201 -3.475 -6.369 1.00 76.56 88 GLU A O 1
ATOM 690 N N . GLY A 1 89 ? 13.090 -5.340 -5.791 1.00 72.31 89 GLY A N 1
ATOM 691 C CA . GLY A 1 89 ? 12.143 -5.336 -6.906 1.00 72.31 89 GLY A CA 1
ATOM 692 C C . GLY A 1 89 ? 10.768 -4.772 -6.556 1.00 72.31 89 GLY A C 1
ATOM 693 O O . GLY A 1 89 ? 9.970 -4.534 -7.462 1.00 72.31 89 GLY A O 1
ATOM 694 N N . ILE A 1 90 ? 10.478 -4.560 -5.269 1.00 75.00 90 ILE A N 1
ATOM 695 C CA . ILE A 1 90 ? 9.186 -4.026 -4.844 1.00 75.00 90 ILE A CA 1
ATOM 696 C C . ILE A 1 90 ? 9.167 -2.495 -4.809 1.00 75.00 90 ILE A C 1
ATOM 698 O O . ILE A 1 90 ? 10.140 -1.857 -4.400 1.00 75.00 90 ILE A O 1
ATOM 702 N N . PRO A 1 91 ? 8.035 -1.885 -5.185 1.00 70.19 91 PRO A N 1
ATOM 703 C CA . PRO A 1 91 ? 7.825 -0.455 -5.003 1.00 70.19 91 PRO A CA 1
ATOM 704 C C . PRO A 1 91 ? 7.935 -0.053 -3.517 1.00 70.19 91 PRO A C 1
ATOM 706 O O . PRO A 1 91 ? 7.672 -0.868 -2.624 1.00 70.19 91 PRO A O 1
ATOM 709 N N . PRO A 1 92 ? 8.343 1.196 -3.229 1.00 67.31 92 PRO A N 1
ATOM 710 C CA . PRO A 1 92 ? 8.454 1.687 -1.862 1.00 67.31 92 PRO A CA 1
ATOM 711 C C . PRO A 1 92 ? 7.082 1.718 -1.183 1.00 67.31 92 PRO A C 1
ATOM 713 O O . PRO A 1 92 ? 6.120 2.278 -1.716 1.00 67.31 92 PRO A O 1
ATOM 716 N N . THR A 1 93 ? 6.993 1.154 0.021 1.00 67.25 93 THR A N 1
ATOM 717 C CA . THR A 1 93 ? 5.774 1.198 0.832 1.00 67.25 93 THR A CA 1
ATOM 718 C C . THR A 1 93 ? 5.460 2.627 1.260 1.00 67.25 93 THR A C 1
ATOM 720 O O . THR A 1 93 ? 6.030 3.143 2.216 1.00 67.25 93 THR A O 1
ATOM 723 N N . SER A 1 94 ? 4.510 3.261 0.573 1.00 60.19 94 SER A N 1
ATOM 724 C CA . SER A 1 94 ? 4.043 4.627 0.869 1.00 60.19 94 SER A CA 1
ATOM 725 C C . SER A 1 94 ? 3.140 4.727 2.105 1.00 60.19 94 SER A C 1
ATOM 727 O O . SER A 1 94 ? 2.806 5.825 2.538 1.00 60.19 94 SER A O 1
ATOM 729 N N . GLN A 1 95 ? 2.727 3.588 2.667 1.00 62.66 95 GLN A N 1
ATOM 730 C CA . GLN A 1 95 ? 1.712 3.514 3.723 1.00 62.66 95 GLN A CA 1
ATOM 731 C C . GLN A 1 95 ? 2.296 3.346 5.132 1.00 62.66 95 GLN A C 1
ATOM 733 O O . GLN A 1 95 ? 1.562 3.454 6.113 1.00 62.66 95 GLN A O 1
ATOM 738 N N . PHE A 1 96 ? 3.593 3.052 5.256 1.00 62.84 96 PHE A N 1
ATOM 739 C CA . PHE A 1 96 ? 4.242 2.903 6.555 1.00 62.84 96 PHE A CA 1
ATOM 740 C C . PHE A 1 96 ? 4.816 4.243 7.009 1.00 62.84 96 PHE A C 1
ATOM 742 O O . PHE A 1 96 ? 5.846 4.693 6.511 1.00 62.84 96 PHE A O 1
ATOM 749 N N . LEU A 1 97 ? 4.137 4.875 7.962 1.00 58.88 97 LEU A N 1
ATOM 750 C CA . LEU A 1 97 ? 4.680 5.987 8.734 1.00 58.88 97 LEU A CA 1
ATOM 751 C C . LEU A 1 97 ? 5.298 5.381 10.004 1.00 58.88 97 LEU A C 1
ATOM 753 O O . LEU A 1 97 ? 4.544 4.812 10.799 1.00 58.88 97 LEU A O 1
ATOM 757 N N . PRO A 1 98 ? 6.635 5.410 10.176 1.00 54.28 98 PRO A N 1
ATOM 758 C CA . PRO A 1 98 ? 7.242 4.983 11.430 1.00 54.28 98 PRO A CA 1
ATOM 759 C C . PRO A 1 98 ? 6.740 5.873 12.585 1.00 54.28 98 PRO A C 1
ATOM 761 O O . PRO A 1 98 ? 6.401 7.034 12.333 1.00 54.28 98 PRO A O 1
ATOM 764 N N . PRO A 1 99 ? 6.656 5.328 13.812 1.00 57.16 99 PRO A N 1
ATOM 765 C CA . PRO A 1 99 ? 6.259 6.086 14.998 1.00 57.16 99 PRO A CA 1
ATOM 766 C C . PRO A 1 99 ? 7.229 7.228 15.326 1.00 57.16 99 PRO A C 1
ATOM 768 O O . PRO A 1 99 ? 8.431 7.113 14.984 1.00 57.16 99 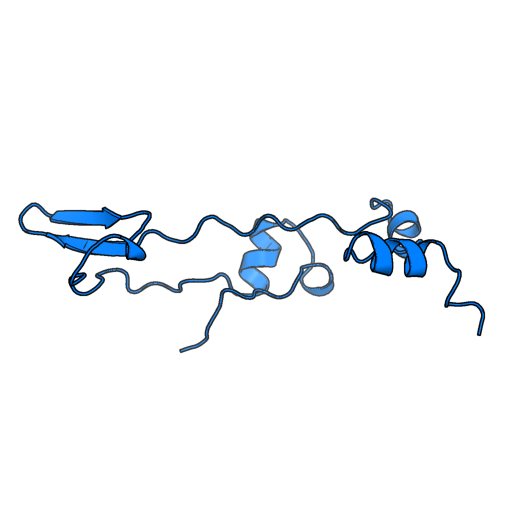PRO A O 1
#

Sequence (99 aa):
MVSACSPDYLARKITGRECSAGYIAKGDDWCMPIERNPPPQPYCTQSWNGVDCFARPDLIPNVAHEVYEGPRGLTQDQNARRLNMPIEGIPPTSQFLPP